Protein AF-A0A7Y5EWW0-F1 (afdb_monomer_lite)

pLDDT: mean 81.35, std 15.15, range [37.44, 94.12]

Radius of gyration: 17.64 Å; chains: 1; bounding box: 43×38×48 Å

Sequence (94 aa):
MKFSLFVFMFVFINFCAPVKREVTDSDINKLVERISVTRFIQNLNQEEGMKLKTDREIFLEVCKVFRLDQQKVKLKLKISHPKLFERLEQRHED

Structure (mmCIF, N/CA/C/O backbone):
data_AF-A0A7Y5EWW0-F1
#
_entry.id   AF-A0A7Y5EWW0-F1
#
loop_
_atom_site.group_PDB
_atom_site.id
_atom_site.type_symbol
_atom_site.label_atom_id
_atom_site.label_alt_id
_atom_site.label_comp_id
_atom_site.label_asym_id
_atom_site.label_entity_id
_atom_site.label_seq_id
_atom_site.pdbx_PDB_ins_code
_atom_site.Cartn_x
_atom_site.Cartn_y
_atom_site.Cartn_z
_atom_site.occupancy
_atom_site.B_iso_or_equiv
_atom_site.auth_seq_id
_atom_site.auth_comp_id
_atom_site.auth_asym_id
_atom_site.auth_atom_id
_atom_site.pdbx_PDB_model_num
ATOM 1 N N . MET A 1 1 ? -32.681 22.207 -26.259 1.00 49.59 1 MET A N 1
ATOM 2 C CA . MET A 1 1 ? -32.076 20.852 -26.354 1.00 49.59 1 MET A CA 1
ATOM 3 C C . MET A 1 1 ? -30.568 20.829 -26.678 1.00 49.59 1 MET A C 1
ATOM 5 O O . MET A 1 1 ? -30.060 19.767 -26.995 1.00 49.59 1 MET A O 1
ATOM 9 N N . LYS A 1 2 ? -29.801 21.931 -26.569 1.00 52.59 2 LYS A N 1
ATOM 10 C CA . LYS A 1 2 ? -28.337 21.908 -26.821 1.00 52.59 2 LYS A CA 1
ATOM 11 C C . LYS A 1 2 ? -27.479 21.694 -25.559 1.00 52.59 2 LYS A C 1
ATOM 13 O O . LYS A 1 2 ? -26.355 21.228 -25.661 1.00 52.59 2 LYS A O 1
ATOM 18 N N . PHE A 1 3 ? -28.030 21.968 -24.373 1.00 55.31 3 PHE A N 1
ATOM 19 C CA . PHE A 1 3 ? -27.313 21.852 -23.093 1.00 55.31 3 PHE A CA 1
ATOM 20 C C . PHE A 1 3 ? -27.176 20.396 -22.600 1.00 55.31 3 PHE A C 1
ATOM 22 O O . PHE A 1 3 ? -26.186 20.031 -21.979 1.00 55.31 3 PHE A O 1
ATOM 29 N N . SER A 1 4 ? -28.146 19.536 -22.935 1.00 57.25 4 SER A N 1
ATOM 30 C CA . SER A 1 4 ? -28.192 18.134 -22.486 1.00 57.25 4 SER A CA 1
ATOM 31 C C . SER A 1 4 ? -27.112 17.251 -23.133 1.00 57.25 4 SER A C 1
ATOM 33 O O . SER A 1 4 ? -26.543 16.395 -22.461 1.00 57.25 4 SER A O 1
ATOM 35 N N . LEU A 1 5 ? -26.751 17.514 -24.394 1.00 57.62 5 LEU A N 1
ATOM 36 C CA . LEU A 1 5 ? -25.678 16.798 -25.099 1.00 57.62 5 LEU A CA 1
ATOM 37 C C . LEU A 1 5 ? -24.289 17.076 -24.503 1.00 57.62 5 LEU A C 1
ATOM 39 O O . LEU A 1 5 ? -23.447 16.182 -24.455 1.00 57.62 5 LEU A O 1
ATOM 43 N N . PHE A 1 6 ? -24.068 18.293 -24.000 1.00 58.69 6 PHE A N 1
ATOM 44 C CA . PHE A 1 6 ? -22.784 18.692 -23.422 1.00 58.69 6 PHE A CA 1
ATOM 45 C C . PHE A 1 6 ? -22.525 18.011 -22.070 1.00 58.69 6 PHE A C 1
ATOM 47 O O . PHE A 1 6 ? -21.415 17.558 -21.796 1.00 58.69 6 PHE A O 1
ATOM 54 N N . VAL A 1 7 ? -23.576 17.861 -21.255 1.00 63.06 7 VAL A N 1
ATOM 55 C CA . VAL A 1 7 ? -23.515 17.135 -19.977 1.00 63.06 7 VAL A CA 1
ATOM 56 C C . VAL A 1 7 ? -23.258 15.647 -20.211 1.00 63.06 7 VAL A C 1
ATOM 58 O O . VAL A 1 7 ? -22.421 15.057 -19.532 1.00 63.06 7 VAL A O 1
ATOM 61 N N . PHE A 1 8 ? -23.908 15.047 -21.213 1.00 59.53 8 PHE A N 1
ATOM 62 C CA . PHE A 1 8 ? -23.712 13.633 -21.536 1.00 59.53 8 PHE A CA 1
ATOM 63 C C . PHE A 1 8 ? -22.271 13.356 -22.002 1.00 59.53 8 PHE A C 1
ATOM 65 O O . PHE A 1 8 ? -21.638 12.423 -21.516 1.00 59.53 8 PHE A O 1
ATOM 72 N N . MET A 1 9 ? -21.698 14.223 -22.846 1.00 57.09 9 MET A N 1
ATOM 73 C CA . MET A 1 9 ? -20.304 14.115 -23.301 1.00 57.09 9 MET A CA 1
ATOM 74 C C . MET A 1 9 ? -19.282 14.218 -22.150 1.00 57.09 9 MET A C 1
ATOM 76 O O . MET A 1 9 ? -18.318 13.453 -22.120 1.00 57.09 9 MET A O 1
ATOM 80 N N . PHE A 1 10 ? -19.495 15.108 -21.174 1.00 57.84 10 PHE A N 1
ATOM 81 C CA . PHE A 1 10 ? -18.590 15.260 -20.023 1.00 57.84 10 PHE A CA 1
ATOM 82 C C . PHE A 1 10 ? -18.590 14.045 -19.082 1.00 57.84 10 PHE A C 1
ATOM 84 O O . PHE A 1 10 ? -17.563 13.730 -18.471 1.00 57.84 10 PHE A O 1
ATOM 91 N N . VAL A 1 11 ? -19.715 13.333 -18.983 1.00 59.44 11 VAL A N 1
ATOM 92 C CA . VAL A 1 11 ? -19.826 12.124 -18.155 1.00 59.44 11 VAL A CA 1
ATOM 93 C C . VAL A 1 11 ? -18.989 10.981 -18.743 1.00 59.4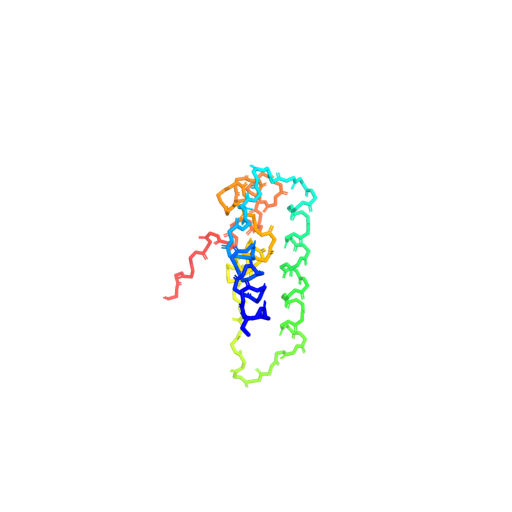4 11 VAL A C 1
ATOM 95 O O . VAL A 1 11 ? -18.266 10.324 -17.996 1.00 59.44 11 VAL A O 1
ATOM 98 N N . PHE A 1 12 ? -18.966 10.790 -20.067 1.00 55.66 12 PHE A N 1
ATOM 99 C CA . PHE A 1 12 ? -18.183 9.701 -20.679 1.00 55.66 12 PHE A CA 1
ATOM 100 C C . PHE A 1 12 ? -16.667 9.870 -20.554 1.00 55.66 12 PHE A C 1
ATOM 102 O O . PHE A 1 12 ? -15.959 8.880 -20.375 1.00 55.66 12 PHE A O 1
ATOM 109 N N . ILE A 1 13 ? -16.155 11.104 -20.583 1.00 56.72 13 ILE A N 1
ATOM 110 C CA . ILE A 1 13 ? -14.706 11.363 -20.490 1.00 56.72 13 ILE A CA 1
ATOM 111 C C . ILE A 1 13 ? -14.157 10.974 -19.103 1.00 56.72 13 ILE A C 1
ATOM 113 O O . ILE A 1 13 ? -13.004 10.563 -18.975 1.00 56.72 13 ILE A O 1
ATOM 117 N N . ASN A 1 14 ? -14.988 11.033 -18.058 1.00 54.69 14 ASN A N 1
ATOM 118 C CA . ASN A 1 14 ? -14.571 10.724 -16.689 1.00 54.69 14 ASN A CA 1
ATOM 119 C C . ASN A 1 14 ? -14.645 9.229 -16.332 1.00 54.69 14 ASN A C 1
ATOM 121 O O . ASN A 1 14 ? -13.992 8.805 -15.376 1.00 54.69 14 ASN A O 1
ATOM 125 N N . PHE A 1 15 ? -15.389 8.420 -17.093 1.00 55.41 15 PHE A N 1
ATOM 126 C CA . PHE A 1 15 ? -15.609 7.004 -16.773 1.00 55.41 15 PHE A CA 1
ATOM 127 C C . PHE A 1 15 ? -14.515 6.053 -17.277 1.00 55.41 15 PHE A C 1
ATOM 129 O O . PHE A 1 15 ? -14.482 4.901 -16.854 1.00 55.41 15 PHE A O 1
ATOM 136 N N . CYS A 1 16 ? -13.601 6.509 -18.138 1.00 60.56 16 CYS A N 1
ATOM 137 C CA . CYS A 1 16 ? -12.652 5.616 -18.811 1.00 60.56 16 CYS A CA 1
ATOM 138 C C . CYS A 1 16 ? -11.217 6.157 -18.847 1.00 60.56 16 CYS A C 1
ATOM 140 O O . CYS A 1 16 ? -10.507 6.033 -19.844 1.00 60.56 16 CYS A O 1
ATOM 142 N N . ALA A 1 17 ? -10.761 6.775 -17.760 1.00 65.19 17 ALA A N 1
ATOM 143 C CA . ALA A 1 17 ? -9.349 7.108 -17.653 1.00 65.19 17 ALA A CA 1
ATOM 144 C C . ALA A 1 17 ? -8.542 5.846 -17.281 1.00 65.19 17 ALA A C 1
ATOM 146 O O . ALA A 1 17 ? -8.846 5.209 -16.267 1.00 65.19 17 ALA A O 1
ATOM 147 N N . PRO A 1 18 ? -7.531 5.471 -18.084 1.00 69.50 18 PRO A N 1
ATOM 148 C CA . PRO A 1 18 ? -6.824 4.209 -17.925 1.00 69.50 18 PRO A CA 1
ATOM 149 C C . PRO A 1 18 ? -6.036 4.157 -16.613 1.00 69.50 18 PRO A C 1
ATOM 151 O O . PRO A 1 18 ? -5.537 5.173 -16.120 1.00 69.50 18 PRO A O 1
ATOM 154 N N . VAL A 1 19 ? -5.895 2.945 -16.072 1.00 76.06 19 VAL A N 1
ATOM 155 C CA . VAL A 1 19 ? -4.930 2.645 -15.004 1.00 76.06 19 VAL A CA 1
ATOM 156 C C . VAL A 1 19 ? -3.543 3.092 -15.469 1.00 76.06 19 VAL A C 1
ATOM 158 O O . VAL A 1 19 ? -3.193 2.920 -16.644 1.00 76.06 19 VAL A O 1
ATOM 161 N N . LYS A 1 20 ? -2.750 3.687 -14.571 1.00 74.62 20 LYS A N 1
ATOM 162 C CA . LYS A 1 20 ? -1.385 4.105 -14.901 1.00 74.62 20 LYS A CA 1
ATOM 163 C C . LYS A 1 20 ? -0.599 2.910 -15.445 1.00 74.62 20 LYS A C 1
ATOM 165 O O . LYS A 1 20 ? -0.524 1.860 -14.809 1.00 74.62 20 LYS A O 1
ATOM 170 N N . ARG A 1 21 ? 0.005 3.080 -16.627 1.00 68.31 21 ARG A N 1
ATOM 171 C CA . ARG A 1 21 ? 0.784 2.018 -17.287 1.00 68.31 21 ARG A CA 1
ATOM 172 C C . ARG A 1 21 ? 2.038 1.652 -16.491 1.00 68.31 21 ARG A C 1
ATOM 174 O O . ARG A 1 21 ? 2.411 0.479 -16.455 1.00 68.31 21 ARG A O 1
ATOM 181 N N . GLU A 1 22 ? 2.635 2.629 -15.814 1.00 81.25 22 GLU A N 1
ATOM 182 C CA . GLU A 1 22 ? 3.842 2.473 -15.006 1.00 81.25 22 GLU A CA 1
ATOM 183 C C . GLU A 1 22 ? 3.610 2.934 -13.565 1.00 81.25 22 GLU A C 1
ATOM 185 O O . GLU A 1 22 ? 2.922 3.925 -13.318 1.00 81.25 22 GLU A O 1
ATOM 190 N N . VAL A 1 23 ? 4.192 2.192 -12.621 1.00 86.12 23 VAL A N 1
ATOM 191 C CA . VAL A 1 23 ? 4.197 2.517 -11.191 1.00 86.12 23 VAL A CA 1
ATOM 192 C C . VAL A 1 23 ? 5.604 2.983 -10.834 1.00 86.12 23 VAL A C 1
ATOM 194 O O . VAL A 1 23 ? 6.550 2.189 -10.833 1.00 86.12 23 VAL A O 1
ATOM 197 N N . THR A 1 24 ? 5.758 4.274 -10.560 1.00 90.12 24 THR A N 1
ATOM 198 C CA . THR A 1 24 ? 7.054 4.879 -10.221 1.00 90.12 24 THR A CA 1
ATOM 199 C C . THR A 1 24 ? 7.347 4.752 -8.729 1.00 90.12 24 THR A C 1
ATOM 201 O O . THR A 1 24 ? 6.448 4.494 -7.930 1.00 90.12 24 THR A O 1
ATOM 204 N N . ASP A 1 25 ? 8.596 4.964 -8.323 1.00 88.88 25 ASP A N 1
ATOM 205 C CA . ASP A 1 25 ? 8.955 4.924 -6.898 1.00 88.88 25 ASP A CA 1
ATOM 206 C C . ASP A 1 25 ? 8.327 6.096 -6.125 1.00 88.88 25 ASP A C 1
ATOM 208 O O . ASP A 1 25 ? 7.961 5.953 -4.961 1.00 88.88 25 ASP A O 1
ATOM 212 N N . SER A 1 26 ? 8.070 7.224 -6.803 1.00 90.19 26 SER A N 1
ATOM 213 C CA . SER A 1 26 ? 7.274 8.324 -6.245 1.00 90.19 26 SER A CA 1
ATOM 214 C C . SER A 1 26 ? 5.835 7.895 -5.935 1.00 90.19 26 SER A C 1
ATOM 216 O O . SER A 1 26 ? 5.298 8.275 -4.895 1.00 90.19 26 SER A O 1
ATOM 218 N N . ASP A 1 27 ? 5.212 7.078 -6.795 1.00 89.69 27 ASP A N 1
ATOM 219 C CA . ASP A 1 27 ? 3.866 6.546 -6.538 1.00 89.69 27 ASP A CA 1
ATOM 220 C C . ASP A 1 27 ? 3.863 5.599 -5.325 1.00 89.69 27 ASP A C 1
ATOM 222 O O . ASP A 1 27 ? 2.933 5.642 -4.518 1.00 89.69 27 ASP A O 1
ATOM 226 N N . ILE A 1 28 ? 4.913 4.784 -5.163 1.00 93.06 28 ILE A N 1
ATOM 227 C CA . ILE A 1 28 ? 5.074 3.899 -3.999 1.00 93.06 28 ILE A CA 1
ATOM 228 C C . ILE A 1 28 ? 5.235 4.712 -2.714 1.00 93.06 28 ILE A C 1
ATOM 230 O O . ILE A 1 28 ? 4.525 4.451 -1.746 1.00 93.06 28 ILE A O 1
ATOM 234 N N . ASN A 1 29 ? 6.093 5.734 -2.714 1.00 92.88 29 ASN A N 1
ATOM 235 C CA . ASN A 1 29 ? 6.308 6.581 -1.539 1.00 92.88 29 ASN A CA 1
ATOM 236 C C . ASN A 1 29 ? 5.017 7.287 -1.109 1.00 92.88 29 ASN A C 1
ATOM 238 O O . ASN A 1 29 ? 4.652 7.236 0.063 1.00 92.88 29 ASN A O 1
ATOM 242 N N . LYS A 1 30 ? 4.268 7.855 -2.065 1.00 91.12 30 LYS A N 1
ATOM 243 C CA . LYS A 1 30 ? 2.960 8.475 -1.793 1.00 91.12 30 LYS A CA 1
ATOM 244 C C . LYS A 1 30 ? 1.953 7.482 -1.223 1.00 91.12 30 LYS A C 1
ATOM 246 O O . LYS A 1 30 ? 1.155 7.837 -0.359 1.00 91.12 30 LYS A O 1
ATOM 251 N N . LEU A 1 31 ? 1.961 6.240 -1.707 1.00 93.56 31 LEU A N 1
ATOM 252 C CA . LEU A 1 31 ? 1.082 5.193 -1.195 1.00 93.56 31 LEU A CA 1
ATOM 253 C C . LEU A 1 31 ? 1.429 4.825 0.252 1.00 93.56 31 LEU A C 1
ATOM 255 O O . LEU A 1 31 ? 0.531 4.757 1.090 1.00 93.56 31 LEU A O 1
ATOM 259 N N . VAL A 1 32 ? 2.714 4.628 0.550 1.00 93.69 32 VAL A N 1
ATOM 260 C CA . VAL A 1 32 ? 3.213 4.295 1.894 1.00 93.69 32 VAL A CA 1
ATOM 261 C C . VAL A 1 32 ? 2.908 5.419 2.883 1.00 93.69 32 VAL A C 1
ATOM 263 O O . VAL A 1 32 ? 2.409 5.166 3.984 1.00 93.69 32 VAL A O 1
ATOM 266 N N . GLU A 1 33 ? 3.156 6.663 2.477 1.00 94.12 33 GLU A N 1
ATOM 267 C CA . GLU A 1 33 ? 2.839 7.853 3.262 1.00 94.12 33 GLU A CA 1
ATOM 268 C C . GLU A 1 33 ? 1.340 7.919 3.560 1.00 94.12 33 GLU A C 1
ATOM 270 O O . GLU A 1 33 ? 0.941 8.052 4.715 1.00 94.12 33 GLU A O 1
ATOM 275 N N . ARG A 1 34 ? 0.490 7.724 2.546 1.00 93.06 34 ARG A N 1
ATOM 276 C CA . ARG A 1 34 ? -0.964 7.789 2.717 1.00 93.06 34 ARG A CA 1
ATOM 277 C C . ARG A 1 34 ? -1.503 6.689 3.626 1.00 93.06 34 ARG A C 1
ATOM 279 O O . ARG A 1 34 ? -2.402 6.965 4.419 1.00 93.06 34 ARG A O 1
ATOM 286 N N . ILE A 1 35 ? -0.950 5.478 3.558 1.00 92.62 35 ILE A N 1
ATOM 287 C CA . ILE A 1 35 ? -1.279 4.401 4.505 1.00 92.62 35 ILE A CA 1
ATOM 288 C C . ILE A 1 35 ? -0.897 4.816 5.931 1.00 92.62 35 ILE A C 1
ATOM 290 O O . ILE A 1 35 ? -1.714 4.707 6.845 1.00 92.62 35 ILE A O 1
ATOM 294 N N . SER A 1 36 ? 0.308 5.358 6.111 1.00 92.25 36 SER A N 1
ATOM 295 C CA . SER A 1 36 ? 0.819 5.766 7.426 1.00 92.25 36 SER A CA 1
ATOM 296 C C . SER A 1 36 ? -0.006 6.899 8.040 1.00 92.25 36 SER A C 1
ATOM 298 O O . SER A 1 36 ? -0.418 6.805 9.195 1.00 92.25 36 SER A O 1
ATOM 300 N N . VAL A 1 37 ? -0.318 7.932 7.252 1.00 93.38 37 VAL A N 1
ATOM 301 C CA . VAL A 1 37 ? -1.170 9.057 7.664 1.00 93.38 37 VAL A CA 1
ATOM 302 C C . VAL A 1 37 ? -2.581 8.582 8.000 1.00 93.38 37 VAL A C 1
ATOM 304 O O . VAL A 1 37 ? -3.130 8.983 9.021 1.00 93.38 37 VAL A O 1
ATOM 307 N N . THR A 1 38 ? -3.164 7.695 7.187 1.00 92.38 38 THR A N 1
ATOM 308 C CA . THR A 1 38 ? -4.516 7.176 7.450 1.00 92.38 38 THR A CA 1
ATOM 309 C C . THR A 1 38 ? -4.563 6.420 8.773 1.00 92.38 38 THR A C 1
ATOM 311 O O . THR A 1 38 ? -5.458 6.667 9.576 1.00 92.38 38 THR A O 1
ATOM 314 N N . ARG A 1 39 ? -3.566 5.570 9.045 1.00 90.44 39 ARG A N 1
ATOM 315 C CA . ARG A 1 39 ? -3.462 4.861 10.324 1.00 90.44 39 ARG A CA 1
ATOM 316 C C . ARG A 1 39 ? -3.259 5.815 11.499 1.00 90.44 39 ARG A C 1
ATOM 318 O O . ARG A 1 39 ? -3.883 5.639 12.537 1.00 90.44 39 ARG A O 1
ATOM 325 N N . PHE A 1 40 ? -2.416 6.830 11.342 1.00 91.50 40 PHE A N 1
ATOM 326 C CA . PHE A 1 40 ? -2.212 7.836 12.381 1.00 91.50 40 PHE A CA 1
ATOM 327 C C . PHE A 1 40 ? -3.521 8.559 12.730 1.00 91.50 40 PHE A C 1
ATOM 329 O O . PHE A 1 40 ? -3.888 8.631 13.897 1.00 91.50 40 PHE A O 1
ATOM 336 N N . ILE A 1 41 ? -4.271 9.007 11.719 1.00 91.62 41 ILE A N 1
ATOM 337 C CA . ILE A 1 41 ? -5.578 9.657 11.901 1.00 91.62 41 ILE A CA 1
ATOM 338 C C . ILE A 1 41 ? -6.586 8.705 12.554 1.00 91.62 41 ILE A C 1
ATOM 340 O O . ILE A 1 41 ? -7.342 9.119 13.427 1.00 91.62 41 ILE A O 1
ATOM 344 N N . GLN A 1 42 ? -6.600 7.435 12.149 1.00 91.44 42 GLN A N 1
ATOM 345 C CA . GLN A 1 42 ? -7.468 6.416 12.739 1.00 91.44 42 GLN A CA 1
ATOM 346 C C . GLN A 1 42 ? -7.177 6.176 14.215 1.00 91.44 42 GLN A C 1
ATOM 348 O O . GLN A 1 42 ? -8.114 6.073 14.993 1.00 91.44 42 GLN A O 1
ATOM 353 N N . ASN A 1 43 ? -5.901 6.145 14.594 1.00 89.25 43 ASN A N 1
ATOM 354 C CA . ASN A 1 43 ? -5.496 5.989 15.987 1.00 89.25 43 ASN A CA 1
ATOM 355 C C . ASN A 1 43 ? -5.817 7.238 16.822 1.00 89.25 43 ASN A C 1
ATOM 357 O O . ASN A 1 43 ? -6.168 7.113 17.988 1.00 89.25 43 ASN A O 1
ATOM 361 N N . LEU A 1 44 ? -5.698 8.438 16.240 1.00 90.75 44 LEU A N 1
ATOM 362 C CA . LEU A 1 44 ? -6.042 9.688 16.927 1.00 90.75 44 LEU A CA 1
ATOM 363 C C . LEU A 1 44 ? -7.546 9.836 17.170 1.00 90.75 44 LEU A C 1
ATOM 365 O O . LEU A 1 44 ? -7.946 10.330 18.217 1.00 90.75 44 LEU A O 1
ATOM 369 N N . ASN A 1 45 ? -8.363 9.421 16.203 1.00 89.31 45 ASN A N 1
ATOM 370 C CA . ASN A 1 45 ? -9.821 9.549 16.251 1.00 89.31 45 ASN A CA 1
ATOM 371 C C . ASN A 1 45 ? -10.504 8.245 16.684 1.00 89.31 45 ASN A C 1
ATOM 373 O O . ASN A 1 45 ? -11.665 8.022 16.350 1.00 89.31 45 ASN A O 1
ATOM 377 N N . GLN A 1 46 ? -9.777 7.344 17.349 1.00 86.50 46 GLN A N 1
ATOM 378 C CA . GLN A 1 46 ? -10.325 6.057 17.747 1.00 86.50 46 GLN A CA 1
ATOM 379 C C . GLN A 1 46 ? -11.345 6.255 18.873 1.00 86.50 46 GLN A C 1
ATOM 381 O O . GLN A 1 46 ? -10.985 6.422 20.036 1.00 86.50 46 GLN A O 1
ATOM 386 N N . GLU A 1 47 ? -12.623 6.202 18.511 1.00 85.31 47 GLU A N 1
ATOM 387 C CA . GLU A 1 47 ? -13.750 6.198 19.440 1.00 85.31 47 GLU A CA 1
ATOM 388 C C . GLU A 1 47 ? -14.287 4.775 19.650 1.00 85.31 47 GLU A C 1
ATOM 390 O O . GLU A 1 47 ? -14.125 3.884 18.806 1.00 85.31 47 GLU A O 1
ATOM 395 N N . GLU A 1 48 ? -14.934 4.548 20.792 1.00 78.31 48 GLU A N 1
ATOM 396 C CA . GLU A 1 48 ? -15.516 3.253 21.136 1.00 78.31 48 GLU A CA 1
ATOM 397 C C . GLU A 1 48 ? -16.596 2.863 20.106 1.00 78.31 48 GLU A C 1
ATOM 399 O O . GLU A 1 48 ? -17.538 3.608 19.847 1.00 78.31 48 GLU A O 1
ATOM 404 N N . GLY A 1 49 ? -16.429 1.703 19.461 1.00 77.50 49 GLY A N 1
ATOM 405 C CA . GLY A 1 49 ? -17.322 1.224 18.396 1.00 77.50 49 GLY A CA 1
ATOM 406 C C . GLY A 1 49 ? -16.953 1.656 16.968 1.00 77.50 49 GLY A C 1
ATOM 407 O O . GLY A 1 49 ? -17.593 1.203 16.015 1.00 77.50 49 GLY A O 1
ATOM 408 N N . MET A 1 50 ? -15.907 2.467 16.770 1.00 84.69 50 MET A N 1
ATOM 409 C CA . MET A 1 50 ? -15.444 2.829 15.427 1.00 84.69 50 MET A CA 1
ATOM 410 C C . MET A 1 50 ? -14.717 1.656 14.751 1.00 84.69 50 MET A C 1
ATOM 412 O O . MET A 1 50 ? -13.698 1.162 15.233 1.00 84.69 50 MET A O 1
ATOM 416 N N . LYS A 1 51 ? -15.193 1.237 13.570 1.00 85.56 51 LYS A N 1
ATOM 417 C CA . LYS A 1 51 ? -14.486 0.238 12.756 1.00 85.56 51 LYS A CA 1
ATOM 418 C C . LYS A 1 51 ? -13.282 0.874 12.060 1.00 85.56 51 LYS A C 1
ATOM 420 O O . LYS A 1 51 ? -13.436 1.662 11.125 1.00 85.56 51 LYS A O 1
ATOM 425 N N . LEU A 1 52 ? -12.082 0.488 12.482 1.00 88.31 52 LEU A N 1
ATOM 426 C CA . LEU A 1 52 ? -10.850 0.892 11.816 1.00 88.31 52 LEU A CA 1
ATOM 427 C C . LEU A 1 52 ? -10.661 0.102 10.516 1.00 88.31 52 LEU A C 1
ATOM 429 O O . LEU A 1 52 ? -10.909 -1.101 10.448 1.00 88.31 52 LEU A O 1
ATOM 433 N N . LYS A 1 53 ? -10.211 0.802 9.475 1.00 89.81 53 LYS A N 1
ATOM 434 C CA . LYS A 1 53 ? -9.794 0.185 8.212 1.00 89.81 53 LYS A CA 1
ATOM 435 C C . LYS A 1 53 ? -8.466 -0.536 8.418 1.00 89.81 53 LYS A C 1
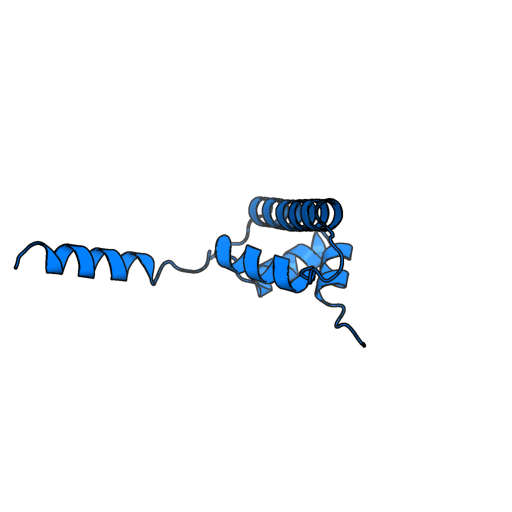ATOM 437 O O . LYS A 1 53 ? -7.537 0.011 9.007 1.00 89.81 53 LYS A O 1
ATOM 442 N N . THR A 1 54 ? -8.363 -1.728 7.862 1.00 90.19 54 THR A N 1
ATOM 443 C CA . THR A 1 54 ? -7.116 -2.491 7.774 1.00 90.19 54 THR A CA 1
ATOM 444 C C . THR A 1 54 ? -6.145 -1.856 6.772 1.00 90.19 54 THR A C 1
ATOM 446 O O . THR A 1 54 ? -6.557 -1.142 5.853 1.00 90.19 54 THR A O 1
ATOM 449 N N . ASP A 1 55 ? -4.850 -2.180 6.875 1.00 89.62 55 ASP A N 1
ATOM 450 C CA . ASP A 1 55 ? -3.843 -1.748 5.886 1.00 89.62 55 ASP A CA 1
ATOM 451 C C . ASP A 1 55 ? -4.239 -2.136 4.460 1.00 89.62 55 ASP A C 1
ATOM 453 O O . ASP A 1 55 ? -4.006 -1.382 3.516 1.00 89.62 55 A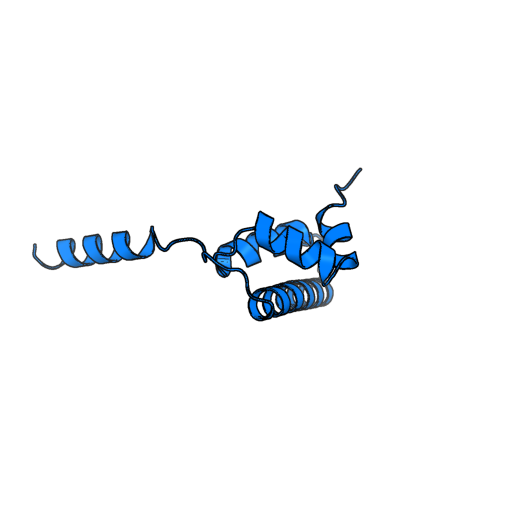SP A O 1
ATOM 457 N N . ARG A 1 56 ? -4.882 -3.297 4.303 1.00 90.75 56 ARG A N 1
ATOM 458 C CA . ARG A 1 56 ? -5.364 -3.795 3.016 1.00 90.75 56 ARG A CA 1
ATOM 459 C C . ARG A 1 56 ? -6.490 -2.935 2.452 1.00 90.75 56 ARG A C 1
ATOM 461 O O . ARG A 1 56 ? -6.471 -2.622 1.264 1.00 90.75 56 ARG A O 1
ATOM 468 N N . GLU A 1 57 ? -7.462 -2.546 3.272 1.00 92.19 57 GLU A N 1
ATOM 469 C CA . GLU A 1 57 ? -8.550 -1.663 2.837 1.00 92.19 57 GLU A CA 1
ATOM 470 C C . GLU A 1 57 ? -8.016 -0.290 2.425 1.00 92.19 57 GLU A C 1
ATOM 472 O O . GLU A 1 57 ? -8.377 0.216 1.359 1.00 92.19 57 GLU A O 1
ATOM 477 N N . ILE A 1 58 ? -7.095 0.271 3.214 1.00 92.75 58 ILE A N 1
ATOM 478 C CA . ILE A 1 58 ? -6.449 1.548 2.894 1.00 92.75 58 ILE A CA 1
ATOM 479 C C . ILE A 1 58 ? -5.641 1.412 1.599 1.00 92.75 58 ILE A C 1
ATOM 481 O O . ILE A 1 58 ? -5.780 2.234 0.699 1.00 92.75 58 ILE A O 1
ATOM 485 N N . PHE A 1 59 ? -4.855 0.345 1.443 1.00 93.75 59 PHE A N 1
ATOM 486 C CA . PHE A 1 59 ? -4.107 0.057 0.217 1.00 93.75 59 PHE A CA 1
ATOM 487 C C . PHE A 1 59 ? -5.006 0.017 -1.025 1.00 93.75 59 PHE A C 1
ATOM 489 O O . PHE A 1 59 ? -4.703 0.673 -2.023 1.00 93.75 59 PHE A O 1
ATOM 496 N N . LEU A 1 60 ? -6.128 -0.709 -0.969 1.00 92.50 60 LEU A N 1
ATOM 497 C CA . LEU A 1 60 ? -7.064 -0.822 -2.092 1.00 92.50 60 LEU A CA 1
ATOM 498 C C . LEU A 1 60 ? -7.674 0.535 -2.458 1.00 92.50 60 LEU A C 1
ATOM 500 O O . LEU A 1 60 ? -7.769 0.875 -3.641 1.00 92.50 60 LEU A O 1
ATOM 504 N N . GLU A 1 61 ? -8.050 1.328 -1.457 1.00 91.88 61 GLU A N 1
ATOM 505 C CA . GLU A 1 61 ? -8.566 2.681 -1.655 1.00 91.88 61 GLU A CA 1
ATOM 506 C C . GLU A 1 61 ? -7.514 3.593 -2.294 1.00 91.88 61 GLU A C 1
ATOM 508 O O . GLU A 1 61 ? -7.797 4.308 -3.257 1.00 91.88 61 GLU A O 1
ATOM 513 N N . VAL A 1 62 ? -6.277 3.529 -1.810 1.00 91.19 62 VAL A N 1
ATOM 514 C CA . VAL A 1 62 ? -5.161 4.327 -2.317 1.00 91.19 62 VAL A CA 1
ATOM 515 C C . VAL A 1 62 ? -4.824 3.943 -3.761 1.00 91.19 62 VAL A C 1
ATOM 517 O O . VAL A 1 62 ? -4.715 4.833 -4.608 1.00 91.19 62 VAL A O 1
ATOM 520 N N . CYS A 1 63 ? -4.750 2.648 -4.084 1.00 91.25 63 CYS A N 1
ATOM 521 C CA . CYS A 1 63 ? -4.574 2.180 -5.460 1.00 91.25 63 CYS A CA 1
ATOM 522 C C . CYS A 1 63 ? -5.722 2.635 -6.369 1.00 91.25 63 CYS A C 1
ATOM 524 O O . CYS A 1 63 ? -5.469 3.042 -7.502 1.00 91.25 63 CYS A O 1
ATOM 526 N N . LYS A 1 64 ? -6.969 2.631 -5.883 1.00 89.44 64 LYS A N 1
ATOM 527 C CA . LYS A 1 64 ? -8.130 3.121 -6.642 1.00 89.44 64 LYS A CA 1
ATOM 528 C C . LYS A 1 64 ? -8.040 4.625 -6.913 1.00 89.44 64 LYS A C 1
ATOM 530 O O . LYS A 1 64 ? -8.230 5.044 -8.053 1.00 89.44 64 LYS A O 1
ATOM 535 N N . VAL A 1 65 ? -7.717 5.429 -5.899 1.00 88.19 65 VAL A N 1
ATOM 536 C CA . VAL A 1 65 ? -7.617 6.897 -6.009 1.00 88.19 65 VAL A CA 1
ATOM 537 C C . VAL A 1 65 ? -6.489 7.310 -6.952 1.00 88.19 65 VAL A C 1
ATOM 539 O O . VAL A 1 65 ? -6.693 8.150 -7.824 1.00 88.19 65 VAL A O 1
ATOM 542 N N . PHE A 1 66 ? -5.314 6.693 -6.824 1.00 86.00 66 PHE A N 1
ATOM 543 C CA . PHE A 1 66 ? -4.164 7.003 -7.677 1.00 86.00 66 PHE A CA 1
ATOM 544 C C . PHE A 1 66 ? -4.148 6.224 -8.999 1.00 86.00 66 PHE A C 1
ATOM 546 O O . PHE A 1 66 ? -3.219 6.392 -9.792 1.00 86.00 66 PHE A O 1
ATOM 553 N N . ARG A 1 67 ? -5.173 5.396 -9.251 1.00 88.06 67 ARG A N 1
ATOM 554 C CA . ARG A 1 67 ? -5.300 4.529 -10.435 1.00 88.06 67 ARG A CA 1
ATOM 555 C C . ARG A 1 67 ? -4.041 3.692 -10.669 1.00 88.06 67 ARG A C 1
ATOM 557 O O . ARG A 1 67 ? -3.532 3.614 -11.788 1.00 88.06 67 ARG A O 1
ATOM 564 N N . LEU A 1 68 ? -3.524 3.106 -9.594 1.00 90.12 68 LEU A N 1
ATOM 565 C CA . LEU A 1 68 ? -2.335 2.265 -9.609 1.00 90.12 68 LEU A CA 1
ATOM 566 C C . LEU A 1 68 ? -2.717 0.805 -9.835 1.00 90.12 68 LEU A C 1
ATOM 568 O O . LEU A 1 68 ? -3.690 0.305 -9.269 1.00 90.12 68 LEU A O 1
ATOM 572 N N . ASP A 1 69 ? -1.901 0.113 -10.623 1.00 91.31 69 ASP A N 1
ATOM 573 C CA . ASP A 1 69 ? -1.999 -1.331 -10.782 1.00 91.31 69 ASP A CA 1
ATOM 574 C C . ASP A 1 69 ? -1.566 -2.030 -9.485 1.00 91.31 69 ASP A C 1
ATOM 576 O O . ASP A 1 69 ? -0.414 -1.932 -9.057 1.00 91.31 69 ASP A O 1
ATOM 580 N N . GLN A 1 70 ? -2.500 -2.738 -8.850 1.00 90.75 70 GLN A N 1
ATOM 581 C CA . GLN A 1 70 ? -2.277 -3.357 -7.544 1.00 90.75 70 GLN A CA 1
ATOM 582 C C . GLN A 1 70 ? -1.163 -4.408 -7.574 1.00 90.75 70 GLN A C 1
ATOM 584 O O . GLN A 1 70 ? -0.400 -4.504 -6.615 1.00 90.75 70 GLN A O 1
ATOM 589 N N . GLN A 1 71 ? -1.049 -5.182 -8.657 1.00 90.62 71 GLN A N 1
ATOM 590 C CA . GLN A 1 71 ? -0.045 -6.240 -8.773 1.00 90.62 71 GLN A CA 1
ATOM 591 C C . GLN A 1 71 ? 1.352 -5.635 -8.914 1.00 90.62 71 GLN A C 1
ATOM 593 O O . GLN A 1 71 ? 2.275 -6.019 -8.195 1.00 90.62 71 GLN A O 1
ATOM 598 N N . LYS A 1 72 ? 1.501 -4.615 -9.766 1.00 91.31 72 LYS A N 1
ATOM 599 C CA . LYS A 1 72 ? 2.770 -3.890 -9.928 1.00 91.31 72 LYS A CA 1
ATOM 600 C C . LYS A 1 72 ? 3.190 -3.183 -8.642 1.00 91.31 72 LYS A C 1
ATOM 602 O O . LYS A 1 72 ? 4.364 -3.233 -8.278 1.00 91.31 72 LYS A O 1
ATOM 607 N N . VAL A 1 73 ? 2.245 -2.563 -7.933 1.00 92.38 73 VAL A N 1
ATOM 608 C CA . VAL A 1 73 ? 2.516 -1.940 -6.629 1.00 92.38 73 VAL A CA 1
ATOM 609 C C . VAL A 1 73 ? 2.957 -2.990 -5.612 1.00 92.38 73 VAL A C 1
ATOM 611 O O . VAL A 1 73 ? 3.961 -2.778 -4.941 1.00 92.38 73 VAL A O 1
ATOM 614 N N . LYS A 1 74 ? 2.266 -4.132 -5.513 1.00 92.06 74 LYS A N 1
ATOM 615 C CA . LYS A 1 74 ? 2.636 -5.227 -4.602 1.00 92.06 74 LYS A CA 1
ATOM 616 C C . LYS A 1 74 ? 4.045 -5.752 -4.866 1.00 92.06 74 LYS A C 1
ATOM 618 O O . LYS A 1 74 ? 4.820 -5.893 -3.925 1.00 92.06 74 LYS A O 1
ATOM 623 N N . LEU A 1 75 ? 4.404 -5.975 -6.130 1.00 91.81 75 LEU A N 1
ATOM 624 C CA . LEU A 1 75 ? 5.756 -6.399 -6.512 1.00 91.81 75 LEU A CA 1
ATOM 625 C C . LEU A 1 75 ? 6.814 -5.377 -6.081 1.00 91.81 75 LEU A C 1
ATOM 627 O O . LEU A 1 75 ? 7.833 -5.752 -5.503 1.00 91.81 75 LEU A O 1
ATOM 631 N N . LYS A 1 76 ? 6.556 -4.083 -6.298 1.00 91.62 76 LYS A N 1
ATOM 632 C CA . LYS A 1 76 ? 7.464 -3.019 -5.853 1.00 91.62 76 LYS A CA 1
ATOM 633 C C . LYS A 1 76 ? 7.532 -2.888 -4.334 1.00 91.62 76 LYS A C 1
ATOM 635 O O . LYS A 1 76 ? 8.618 -2.677 -3.796 1.00 91.62 76 LYS A O 1
ATOM 640 N N . LEU A 1 77 ? 6.409 -3.029 -3.632 1.00 92.06 77 LEU A N 1
ATOM 641 C CA . LEU A 1 77 ? 6.355 -3.006 -2.169 1.00 92.06 77 LEU A CA 1
ATOM 642 C C . LEU A 1 77 ? 7.114 -4.1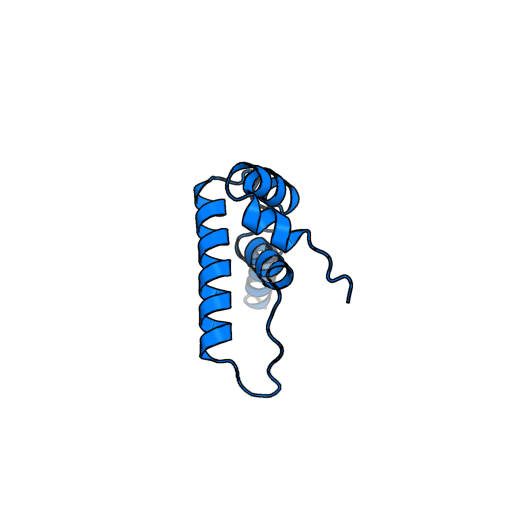80 -1.559 1.00 92.06 77 LEU A C 1
ATOM 644 O O . LEU A 1 77 ? 7.819 -3.981 -0.579 1.00 92.06 77 LEU A O 1
ATOM 648 N N . LYS A 1 78 ? 7.041 -5.371 -2.161 1.00 92.56 78 LYS A N 1
ATOM 649 C CA . LYS A 1 78 ? 7.807 -6.539 -1.713 1.00 92.56 78 LYS A CA 1
ATOM 650 C C . LYS A 1 78 ? 9.313 -6.261 -1.672 1.00 92.56 78 LYS A C 1
ATOM 652 O O . LYS A 1 78 ? 9.991 -6.742 -0.774 1.00 92.56 78 LYS A O 1
ATOM 657 N N . ILE A 1 79 ? 9.820 -5.480 -2.627 1.00 90.56 79 ILE A N 1
ATOM 658 C CA . ILE A 1 79 ? 11.245 -5.139 -2.730 1.00 90.56 79 ILE A CA 1
ATOM 659 C C . ILE A 1 79 ? 11.595 -3.939 -1.839 1.00 90.56 79 ILE A C 1
ATOM 661 O O . ILE A 1 79 ? 12.558 -3.990 -1.083 1.00 90.56 79 ILE A O 1
ATOM 665 N N . SER A 1 80 ? 10.823 -2.852 -1.928 1.00 91.00 80 SER A N 1
ATOM 666 C CA . SER A 1 80 ? 11.159 -1.566 -1.289 1.00 91.00 80 SER A CA 1
ATOM 667 C C . SER A 1 80 ? 10.694 -1.446 0.166 1.00 91.00 80 SER A C 1
ATOM 669 O O . SER A 1 80 ? 11.332 -0.766 0.961 1.00 91.00 80 SER A O 1
ATOM 671 N N . HIS A 1 81 ? 9.586 -2.099 0.525 1.00 91.38 81 HIS A N 1
ATOM 672 C CA . HIS A 1 81 ? 8.928 -1.991 1.829 1.00 91.38 81 HIS A CA 1
ATOM 673 C C . HIS A 1 81 ? 8.387 -3.363 2.289 1.00 91.38 81 HIS A C 1
ATOM 675 O O . HIS A 1 81 ? 7.176 -3.509 2.503 1.00 91.38 81 HIS A O 1
ATOM 681 N N . PRO A 1 82 ? 9.255 -4.381 2.469 1.00 91.06 82 PRO A N 1
ATOM 682 C CA . PRO A 1 82 ? 8.837 -5.768 2.700 1.00 91.06 82 PRO A CA 1
ATOM 683 C C . PRO A 1 82 ? 7.923 -5.925 3.921 1.00 91.06 82 PRO A C 1
ATOM 685 O O . PRO A 1 82 ? 6.924 -6.627 3.849 1.00 91.06 82 PRO A O 1
ATOM 688 N N . LYS A 1 83 ? 8.171 -5.174 5.003 1.00 89.69 83 LYS A N 1
ATOM 689 C CA . LYS A 1 83 ? 7.316 -5.191 6.204 1.00 89.69 83 LYS A CA 1
ATOM 690 C C . LYS A 1 83 ? 5.885 -4.718 5.940 1.00 89.69 83 LYS A C 1
ATOM 692 O O . LYS A 1 83 ? 4.948 -5.208 6.559 1.00 89.69 83 LYS A O 1
ATOM 697 N N . LEU A 1 84 ? 5.704 -3.715 5.075 1.00 89.06 84 LEU A N 1
ATOM 698 C CA . LEU A 1 84 ? 4.361 -3.270 4.695 1.00 89.06 84 LEU A CA 1
ATOM 699 C C . LEU A 1 84 ? 3.710 -4.309 3.782 1.00 89.06 84 LEU A C 1
ATOM 701 O O . LEU A 1 84 ? 2.535 -4.602 3.955 1.00 89.06 84 LEU A O 1
ATOM 705 N N . PHE A 1 85 ? 4.473 -4.890 2.855 1.00 92.12 85 PHE A N 1
ATOM 706 C CA . PHE A 1 85 ? 3.991 -5.978 2.009 1.00 92.12 85 PHE A CA 1
ATOM 707 C C . PHE A 1 85 ? 3.502 -7.178 2.837 1.00 92.12 85 PHE A C 1
ATOM 709 O O . PHE A 1 85 ? 2.398 -7.655 2.604 1.00 92.12 85 PHE A O 1
ATOM 716 N N . GLU A 1 86 ? 4.255 -7.602 3.851 1.00 90.44 86 GLU A N 1
ATOM 717 C CA . GLU A 1 86 ? 3.851 -8.669 4.777 1.00 90.44 86 GLU A CA 1
ATOM 718 C C . GLU A 1 86 ? 2.536 -8.345 5.489 1.00 90.44 86 GLU A C 1
ATOM 720 O O . GLU A 1 86 ? 1.629 -9.169 5.475 1.00 90.44 86 GLU A O 1
ATOM 725 N N . ARG A 1 87 ? 2.371 -7.127 6.024 1.00 88.25 87 ARG A N 1
ATOM 726 C CA . ARG A 1 87 ? 1.104 -6.706 6.653 1.00 88.25 87 ARG A CA 1
ATOM 727 C C . ARG A 1 87 ? -0.080 -6.671 5.686 1.00 88.25 87 ARG A C 1
ATOM 729 O O . ARG A 1 87 ? -1.216 -6.847 6.107 1.00 88.25 87 ARG A O 1
ATOM 736 N N . LEU A 1 88 ? 0.164 -6.413 4.400 1.00 89.00 88 LEU A N 1
ATOM 737 C CA . LEU A 1 88 ? -0.878 -6.441 3.369 1.00 89.00 88 LEU A CA 1
ATOM 738 C C . LEU A 1 88 ? -1.275 -7.870 2.971 1.00 89.00 88 LEU A C 1
ATOM 740 O O . LEU A 1 88 ? -2.408 -8.080 2.529 1.00 89.00 88 LEU A O 1
ATOM 744 N N . GLU A 1 89 ? -0.347 -8.822 3.091 1.00 85.69 89 GLU A N 1
ATOM 745 C CA . GLU A 1 89 ? -0.534 -10.237 2.748 1.00 85.69 89 GLU A CA 1
ATOM 746 C C . GLU A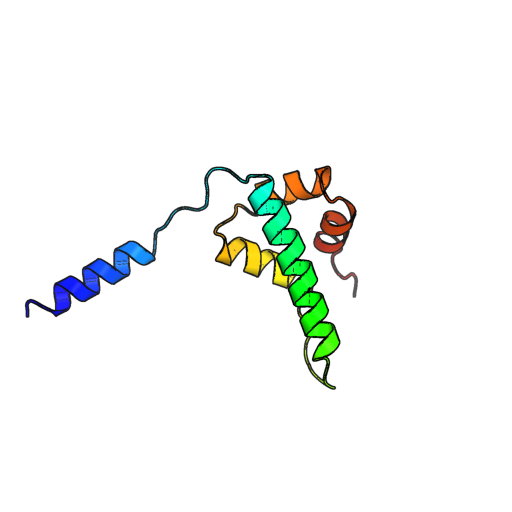 1 89 ? -0.937 -11.109 3.942 1.00 85.69 89 GLU A C 1
ATOM 748 O O . GLU A 1 89 ? -1.487 -12.192 3.732 1.00 85.69 89 GLU A O 1
ATOM 753 N N . GLN A 1 90 ? -0.722 -10.647 5.177 1.00 79.00 90 GLN A N 1
ATOM 754 C CA . GLN A 1 90 ? -1.278 -11.257 6.379 1.00 79.00 90 GLN A CA 1
ATOM 755 C C . GLN A 1 90 ? -2.807 -11.190 6.297 1.00 79.00 90 GLN A C 1
ATOM 757 O O . GLN A 1 90 ? -3.455 -10.208 6.656 1.00 79.00 90 GLN A O 1
ATOM 762 N N . ARG A 1 91 ? -3.387 -12.265 5.757 1.00 56.53 91 ARG A N 1
ATOM 763 C CA . ARG A 1 91 ? -4.774 -12.645 5.995 1.00 56.53 91 ARG A CA 1
ATOM 764 C C . ARG A 1 91 ? -4.912 -12.718 7.514 1.00 56.53 91 ARG A C 1
ATOM 766 O O . ARG A 1 91 ? -4.146 -13.443 8.137 1.00 56.53 91 ARG A O 1
ATOM 773 N N . HIS A 1 92 ? -5.843 -11.965 8.084 1.00 49.47 92 HIS A N 1
ATOM 774 C CA . HIS A 1 92 ? -6.353 -12.275 9.412 1.00 49.47 92 HIS A CA 1
ATOM 775 C C . HIS A 1 92 ? -6.841 -13.735 9.367 1.00 49.47 92 HIS A C 1
ATOM 777 O O . HIS A 1 92 ? -7.877 -14.028 8.769 1.00 49.47 92 HIS A O 1
ATOM 783 N N . GLU A 1 93 ? -6.018 -14.661 9.864 1.00 37.44 93 GLU A N 1
ATOM 784 C CA . GLU A 1 93 ? -6.500 -15.856 10.549 1.00 37.44 93 GLU A CA 1
ATOM 785 C C . GLU A 1 93 ? -7.099 -15.347 11.863 1.00 37.44 93 GLU A C 1
ATOM 787 O O . GLU A 1 93 ? -6.429 -15.342 12.891 1.00 37.44 93 GLU A O 1
ATOM 792 N N . ASP A 1 94 ? -8.321 -14.821 11.776 1.00 38.28 94 ASP A N 1
ATOM 793 C CA . ASP A 1 94 ? -9.213 -14.636 12.921 1.00 38.28 94 ASP A CA 1
ATOM 794 C C . ASP A 1 94 ? -10.286 -15.732 12.857 1.00 38.28 94 ASP A C 1
ATOM 796 O O . ASP A 1 94 ? -10.867 -15.922 11.757 1.00 38.28 94 ASP A O 1
#

Secon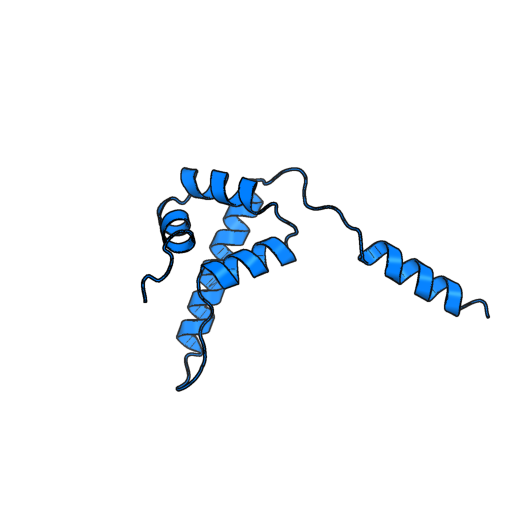dary structure (DSSP, 8-state):
--HHHHHHHHHHHHH-PPPPS---HHHHHHHHHHHHHHHHHHHHT--TT--PPPHHHHHHHHHHHTT--HHHHHHHHHHH-HHHHHHHH-----

Foldseek 3Di:
DVVVVVVVVVVVVVPDDAQDPDQDVVLLVVLVVQLVVLVVVCVVPPDPPDDRDFSQRSSVVSCVVNSHDSVNSLVVCCVPPVVSSVSNVPDPPD